Protein AF-A0A9D6W8D6-F1 (afdb_monomer_lite)

Foldseek 3Di:
DAAALVRQDQDVVLQVPDDDDRVCRNDPVVVLSRLLSCLAPNDPVSPVSDPLVVCVVSLVVHPHDPVSSVVNVVVVVVVD

Secondary structure (DSSP, 8-state):
--B-TTSPBP-GGG-TT----GGGTTSHHHHHHHHHHHHHH--HHHHTTS-HHHHHHHGGG----HHHHHHHHHHHHH--

Sequence (80 aa):
MGKTLFDIEVLPHLLWDYDVPKDRWATEDFFVLYLSRLLNEGTAKEVGTVPFRLIREYLPRLSLRSDVRRLWELYFRMAA

Radius of gyration: 12.35 Å; chains: 1; bounding box: 27×23×32 Å

Structure (mmCIF, N/CA/C/O backbone):
data_AF-A0A9D6W8D6-F1
#
_entry.id   AF-A0A9D6W8D6-F1
#
loop_
_atom_site.group_PDB
_atom_site.id
_atom_site.type_symbol
_atom_site.label_atom_id
_atom_site.label_alt_id
_atom_site.label_comp_id
_atom_site.label_asym_id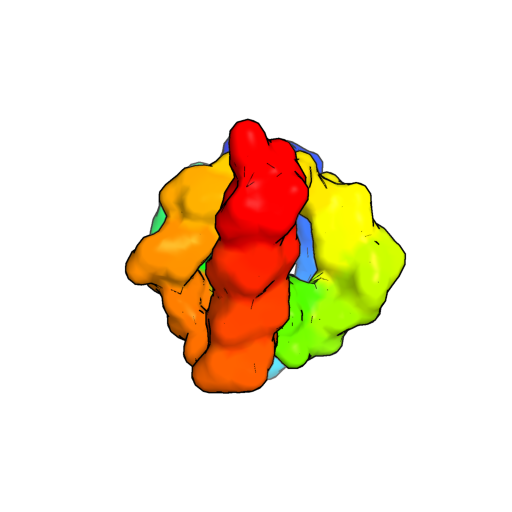
_atom_site.label_entity_id
_atom_site.label_seq_id
_atom_site.pdbx_PDB_ins_code
_atom_site.Cartn_x
_atom_site.Cartn_y
_atom_site.Cartn_z
_atom_site.occupancy
_atom_site.B_iso_or_equiv
_atom_site.auth_seq_id
_atom_site.auth_comp_id
_atom_site.auth_asym_id
_atom_site.auth_atom_id
_atom_site.pdbx_PDB_model_num
ATOM 1 N N . MET A 1 1 ? 13.283 3.730 -12.991 1.00 70.12 1 MET A N 1
ATOM 2 C CA . MET A 1 1 ? 12.435 2.850 -12.157 1.00 70.12 1 MET A CA 1
ATOM 3 C C . MET A 1 1 ? 11.029 2.849 -12.742 1.00 70.12 1 MET A C 1
ATOM 5 O O . MET A 1 1 ? 10.696 3.792 -13.450 1.00 70.12 1 MET A O 1
ATOM 9 N N . GLY A 1 2 ? 10.279 1.755 -12.602 1.00 88.75 2 GLY A N 1
ATOM 10 C CA . GLY A 1 2 ? 8.916 1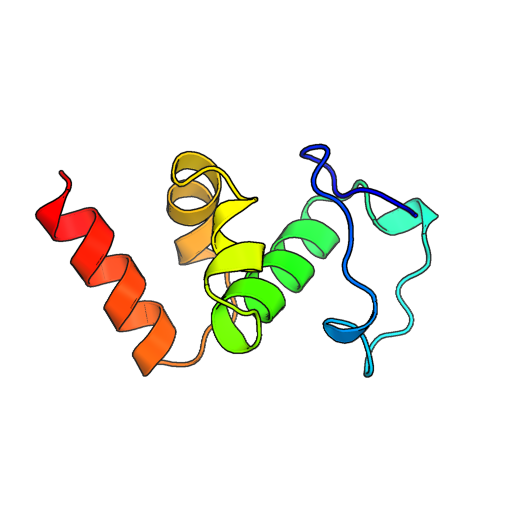.660 -13.144 1.00 88.75 2 GLY A CA 1
ATOM 11 C C . GLY A 1 2 ? 7.883 2.186 -12.147 1.00 88.75 2 GLY A C 1
ATOM 12 O O . GLY A 1 2 ? 8.202 2.362 -10.970 1.00 88.75 2 GLY A O 1
ATOM 13 N N . LYS A 1 3 ? 6.666 2.448 -12.621 1.00 94.62 3 LYS A N 1
ATOM 14 C CA . LYS A 1 3 ? 5.587 3.030 -11.820 1.00 94.62 3 LYS A CA 1
ATOM 15 C C . LYS A 1 3 ? 4.345 2.144 -11.826 1.00 94.62 3 LYS A C 1
ATOM 17 O O . LYS A 1 3 ? 4.154 1.360 -12.755 1.00 94.62 3 LYS A O 1
ATOM 22 N N . THR A 1 4 ? 3.527 2.272 -10.786 1.00 95.69 4 THR A N 1
ATOM 23 C CA . THR A 1 4 ? 2.205 1.643 -10.716 1.00 95.69 4 THR A CA 1
ATOM 24 C C . THR A 1 4 ? 1.210 2.344 -11.648 1.00 95.69 4 THR A C 1
ATOM 26 O O . THR A 1 4 ? 1.499 3.408 -12.199 1.00 95.69 4 THR A O 1
ATOM 29 N N . LEU A 1 5 ? -0.007 1.798 -11.755 1.00 95.94 5 LEU A N 1
ATOM 30 C CA . LEU A 1 5 ? -1.143 2.442 -12.432 1.00 95.94 5 LEU A CA 1
ATOM 31 C C . LEU A 1 5 ? -1.425 3.882 -11.942 1.00 95.94 5 LEU A C 1
ATOM 33 O O . LEU A 1 5 ? -1.961 4.687 -12.697 1.00 95.94 5 LEU A O 1
ATOM 37 N N . PHE A 1 6 ? -1.047 4.224 -10.706 1.00 96.31 6 PHE A N 1
ATOM 38 C CA . PHE A 1 6 ? -1.292 5.536 -10.092 1.00 96.31 6 PHE A CA 1
ATOM 39 C C . PHE A 1 6 ? -0.042 6.425 -10.022 1.00 96.31 6 PHE A C 1
ATOM 41 O O . PHE A 1 6 ? 0.051 7.290 -9.156 1.00 96.31 6 PHE A O 1
ATOM 48 N N . ASP A 1 7 ? 0.930 6.199 -10.911 1.00 95.06 7 ASP A N 1
ATOM 49 C CA . ASP A 1 7 ? 2.181 6.968 -11.005 1.00 95.06 7 ASP A CA 1
ATOM 50 C C . ASP A 1 7 ? 3.072 6.900 -9.741 1.00 95.06 7 ASP A C 1
ATOM 52 O O . ASP A 1 7 ? 3.993 7.698 -9.572 1.00 95.06 7 ASP A O 1
ATOM 56 N N . ILE A 1 8 ? 2.846 5.910 -8.868 1.00 94.94 8 ILE A N 1
ATOM 57 C CA . ILE A 1 8 ? 3.671 5.666 -7.676 1.00 94.94 8 ILE A CA 1
ATOM 58 C C . ILE A 1 8 ? 4.904 4.867 -8.089 1.00 94.94 8 ILE A C 1
ATOM 60 O O . ILE A 1 8 ? 4.793 3.862 -8.793 1.00 94.94 8 ILE A O 1
ATOM 64 N N . GLU A 1 9 ? 6.082 5.295 -7.647 1.00 95.38 9 GLU A N 1
ATOM 65 C CA . GLU A 1 9 ? 7.326 4.576 -7.909 1.00 95.38 9 GLU A CA 1
ATOM 66 C C . GLU A 1 9 ? 7.309 3.192 -7.250 1.00 95.38 9 GLU A C 1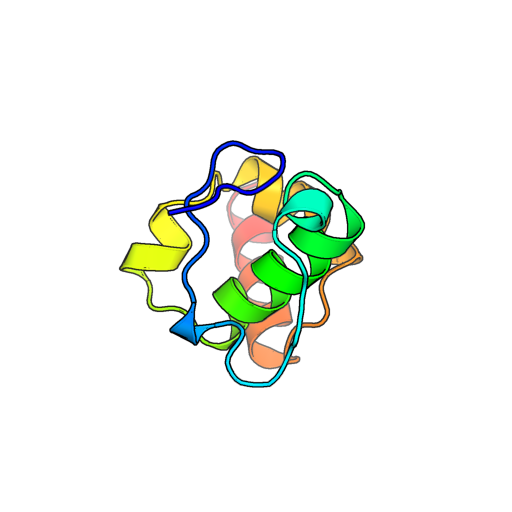
ATOM 68 O O . GLU A 1 9 ? 7.008 3.053 -6.064 1.00 95.38 9 GLU A O 1
ATOM 73 N N . VAL A 1 10 ? 7.627 2.159 -8.034 1.00 94.62 10 VAL A N 1
ATOM 74 C CA . VAL A 1 10 ? 7.698 0.784 -7.537 1.00 94.62 10 VAL A CA 1
ATOM 75 C C . VAL A 1 10 ? 9.019 0.576 -6.812 1.00 94.62 10 VAL A C 1
ATOM 77 O O . VAL A 1 10 ? 10.092 0.685 -7.410 1.00 94.62 10 VAL A O 1
ATOM 80 N N . LEU A 1 11 ? 8.924 0.213 -5.535 1.00 94.06 11 LEU A N 1
ATOM 81 C CA . LEU A 1 11 ? 10.056 -0.120 -4.680 1.00 94.06 11 LEU A CA 1
ATOM 82 C C . LEU A 1 11 ? 10.417 -1.611 -4.823 1.00 94.06 11 LEU A C 1
ATOM 84 O O . LEU A 1 11 ? 9.659 -2.464 -4.357 1.00 94.06 11 LEU A O 1
ATOM 88 N N . PRO A 1 12 ? 11.569 -1.970 -5.429 1.00 90.94 12 PRO A N 1
ATOM 89 C CA . PRO A 1 12 ? 11.888 -3.370 -5.729 1.00 90.94 12 PRO A CA 1
ATOM 90 C C . PRO A 1 12 ? 12.044 -4.254 -4.489 1.00 90.94 12 PRO A C 1
ATOM 92 O O . PRO A 1 12 ? 11.757 -5.444 -4.545 1.00 90.94 12 PRO A O 1
ATOM 95 N N . HIS A 1 13 ? 12.463 -3.676 -3.359 1.00 93.00 13 HIS A N 1
ATOM 96 C CA . HIS A 1 13 ? 12.634 -4.421 -2.112 1.00 93.00 13 HIS A CA 1
ATOM 97 C C . HIS A 1 13 ? 11.305 -4.922 -1.522 1.00 93.00 13 HIS A C 1
ATOM 99 O O . HIS A 1 13 ? 11.339 -5.802 -0.676 1.00 93.00 13 HIS A O 1
ATOM 105 N N . LEU A 1 14 ? 10.152 -4.405 -1.968 1.00 93.69 14 LEU A N 1
ATOM 106 C CA . LEU A 1 14 ? 8.823 -4.903 -1.582 1.00 93.69 14 LEU A CA 1
ATOM 107 C C . LEU A 1 14 ? 8.362 -6.103 -2.426 1.00 93.69 14 LEU A C 1
ATOM 109 O O . LEU A 1 14 ? 7.318 -6.688 -2.146 1.00 93.69 14 LEU A O 1
ATOM 113 N N . LEU A 1 15 ? 9.111 -6.443 -3.478 1.00 91.50 15 LEU A N 1
ATOM 114 C CA . LEU A 1 15 ? 8.775 -7.474 -4.465 1.00 91.50 15 LEU A CA 1
ATOM 115 C C . LEU A 1 15 ? 9.842 -8.576 -4.522 1.00 91.50 15 LEU A C 1
ATOM 117 O O . LEU A 1 15 ? 9.969 -9.258 -5.532 1.00 91.50 15 LEU A O 1
ATOM 121 N N . TRP A 1 16 ? 10.632 -8.740 -3.458 1.00 85.56 16 TRP A N 1
ATOM 122 C CA . TRP A 1 16 ? 11.782 -9.650 -3.425 1.00 85.56 16 TRP A CA 1
ATOM 123 C C . TRP A 1 16 ? 11.424 -11.122 -3.691 1.00 85.56 16 TRP A C 1
ATOM 125 O O . TRP A 1 16 ? 12.295 -11.888 -4.095 1.00 85.56 16 TRP A O 1
ATOM 135 N N . ASP A 1 17 ? 10.163 -11.513 -3.492 1.00 88.81 17 ASP A N 1
ATOM 136 C CA . ASP A 1 17 ? 9.650 -12.866 -3.717 1.00 88.81 17 ASP A CA 1
ATOM 137 C C . ASP A 1 17 ? 8.723 -13.008 -4.93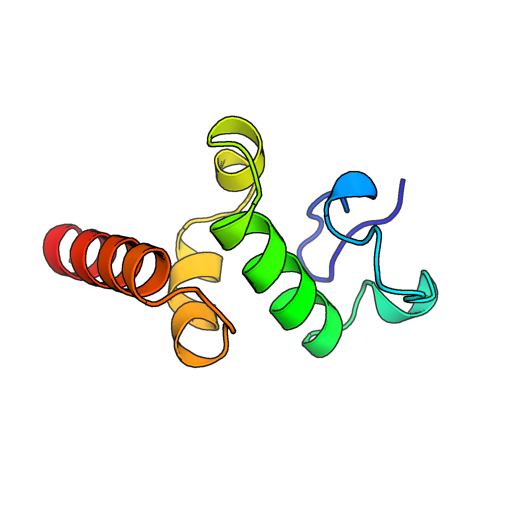7 1.00 88.81 17 ASP A C 1
ATOM 139 O O . ASP A 1 17 ? 8.177 -14.088 -5.165 1.00 88.81 17 ASP A O 1
ATOM 143 N N . TYR A 1 18 ? 8.566 -11.957 -5.749 1.00 84.75 18 TYR A N 1
ATOM 144 C CA . TYR A 1 18 ? 7.750 -11.991 -6.964 1.00 84.75 18 TYR A CA 1
ATOM 145 C C . TYR A 1 18 ? 8.557 -11.638 -8.211 1.00 84.75 18 TYR A C 1
ATOM 147 O O . TYR A 1 18 ? 9.214 -10.602 -8.275 1.00 84.75 18 TYR A O 1
ATOM 155 N N . ASP A 1 19 ? 8.382 -12.432 -9.265 1.00 85.12 19 ASP A N 1
ATOM 156 C CA . ASP A 1 19 ? 8.823 -12.073 -10.613 1.00 85.12 19 ASP A CA 1
ATOM 157 C C . ASP A 1 19 ? 7.658 -11.440 -11.390 1.00 85.12 19 ASP A C 1
ATOM 159 O O . ASP A 1 19 ? 6.975 -12.093 -12.183 1.00 85.12 19 ASP A O 1
ATOM 163 N N . VAL A 1 20 ? 7.351 -10.170 -11.088 1.00 86.56 20 VAL A N 1
ATOM 164 C CA . VAL A 1 20 ? 6.341 -9.419 -11.851 1.00 86.56 20 VAL A CA 1
ATOM 165 C C . VAL A 1 20 ? 7.017 -8.653 -12.987 1.00 86.56 20 VAL A C 1
ATOM 167 O O . VAL A 1 20 ? 7.756 -7.697 -12.717 1.00 86.56 20 VAL A O 1
ATOM 170 N N . PRO A 1 21 ? 6.716 -8.974 -14.257 1.00 89.56 21 PRO A N 1
ATOM 171 C CA . PRO A 1 21 ? 7.290 -8.256 -15.380 1.00 89.56 21 PRO A CA 1
ATOM 172 C C . PRO A 1 21 ? 6.773 -6.807 -15.416 1.00 89.56 21 PRO A C 1
ATOM 174 O O . PRO A 1 21 ? 5.643 -6.505 -15.025 1.00 89.56 21 PRO A O 1
ATOM 177 N N . LYS A 1 22 ? 7.639 -5.878 -15.842 1.00 89.19 22 LYS A N 1
ATOM 178 C CA . LYS A 1 22 ? 7.393 -4.423 -15.756 1.00 89.19 22 LYS A CA 1
ATOM 179 C C . LYS A 1 22 ? 6.181 -3.947 -16.556 1.00 89.19 22 LYS A C 1
ATOM 181 O O . LYS A 1 22 ? 5.569 -2.948 -16.194 1.00 89.19 22 LYS A O 1
ATOM 186 N N . ASP A 1 23 ? 5.840 -4.649 -17.629 1.00 89.88 23 ASP A N 1
ATOM 187 C CA . ASP A 1 23 ? 4.648 -4.407 -18.446 1.00 89.88 23 ASP A CA 1
ATOM 188 C C . ASP A 1 23 ? 3.342 -4.585 -17.652 1.00 89.88 23 ASP A C 1
ATOM 190 O O . ASP A 1 23 ? 2.339 -3.946 -17.963 1.00 89.88 23 ASP A O 1
ATOM 194 N N . ARG A 1 24 ? 3.363 -5.378 -16.573 1.00 92.25 24 ARG A N 1
ATOM 195 C CA . ARG A 1 24 ? 2.220 -5.566 -15.670 1.00 92.25 24 ARG A CA 1
ATOM 196 C C . ARG A 1 24 ? 2.139 -4.547 -14.542 1.00 92.25 24 ARG A C 1
ATOM 198 O O . ARG A 1 24 ? 1.142 -4.536 -13.824 1.00 92.25 24 ARG A O 1
ATOM 205 N N . TRP A 1 25 ? 3.135 -3.678 -14.369 1.00 94.12 25 TRP A N 1
ATOM 206 C CA . TRP A 1 25 ? 3.145 -2.746 -13.236 1.00 94.12 25 TRP A CA 1
ATOM 207 C C . TRP A 1 25 ? 2.044 -1.678 -13.337 1.00 94.12 25 TRP A C 1
ATOM 209 O O . TRP A 1 25 ? 1.560 -1.179 -12.324 1.00 94.12 25 TRP A O 1
ATOM 219 N N . ALA A 1 26 ? 1.563 -1.392 -14.547 1.00 94.56 26 ALA A N 1
ATOM 220 C CA . ALA A 1 26 ? 0.441 -0.487 -14.795 1.00 94.56 26 ALA A CA 1
ATOM 221 C C . ALA A 1 26 ? -0.936 -1.183 -14.737 1.00 94.56 26 ALA A C 1
ATOM 223 O O . ALA A 1 26 ? -1.883 -0.730 -15.373 1.00 94.56 26 ALA A O 1
ATOM 224 N N . THR A 1 27 ? -1.063 -2.295 -14.007 1.00 96.19 27 THR A N 1
ATOM 225 C CA . THR A 1 27 ? -2.336 -3.017 -13.844 1.00 96.19 27 THR A CA 1
ATOM 226 C C . THR A 1 27 ? -2.897 -2.857 -12.439 1.00 96.19 27 THR A C 1
ATOM 228 O O . THR A 1 27 ? -2.167 -2.614 -11.475 1.00 96.19 27 THR A O 1
ATOM 231 N N . GLU A 1 28 ? -4.212 -3.018 -12.316 1.00 96.88 28 GLU A N 1
ATOM 232 C CA . GLU A 1 28 ? -4.875 -2.955 -11.018 1.00 96.88 28 GLU A CA 1
ATOM 233 C C . GLU A 1 28 ? -4.479 -4.128 -10.108 1.00 96.88 28 GLU A C 1
ATOM 235 O O . GLU A 1 28 ? -4.217 -3.917 -8.927 1.00 96.88 28 GLU A O 1
ATOM 240 N N . ASP A 1 29 ? -4.354 -5.341 -10.653 1.00 95.75 29 ASP A N 1
ATOM 241 C CA . ASP A 1 29 ? -3.936 -6.523 -9.886 1.00 95.75 29 ASP A CA 1
ATOM 242 C C . ASP A 1 29 ? -2.544 -6.337 -9.281 1.00 95.75 29 ASP A C 1
ATOM 244 O O . ASP A 1 29 ? -2.320 -6.621 -8.100 1.00 95.75 29 ASP A O 1
ATOM 248 N N . PHE A 1 30 ? -1.613 -5.785 -10.065 1.00 96.38 30 PHE A N 1
ATOM 249 C CA . PHE A 1 30 ? -0.304 -5.426 -9.541 1.00 96.38 30 PHE A CA 1
ATOM 250 C C . PHE A 1 30 ? -0.399 -4.342 -8.473 1.00 96.38 30 PHE A C 1
ATOM 252 O O . PHE A 1 30 ? 0.287 -4.436 -7.460 1.00 96.38 30 PHE A O 1
ATOM 259 N N . PHE A 1 31 ? -1.242 -3.324 -8.662 1.00 97.62 31 PHE A N 1
ATOM 260 C CA . PHE A 1 31 ? -1.401 -2.284 -7.652 1.00 97.62 31 PHE A CA 1
ATOM 261 C C . PHE A 1 31 ? -1.951 -2.839 -6.332 1.00 97.62 31 PHE A C 1
ATOM 263 O O . PHE A 1 31 ? -1.445 -2.476 -5.274 1.00 97.62 31 PHE A O 1
ATOM 270 N N . VAL A 1 32 ? -2.917 -3.763 -6.374 1.00 97.75 32 VAL A N 1
ATOM 271 C CA . VAL A 1 32 ? -3.436 -4.455 -5.181 1.00 97.75 32 VAL A CA 1
ATOM 272 C C . VAL A 1 32 ? -2.323 -5.232 -4.476 1.00 97.75 32 VAL A C 1
ATOM 274 O O . VAL A 1 32 ? -2.174 -5.115 -3.255 1.00 97.75 32 VAL A O 1
ATOM 277 N N . LEU A 1 33 ? -1.514 -5.988 -5.225 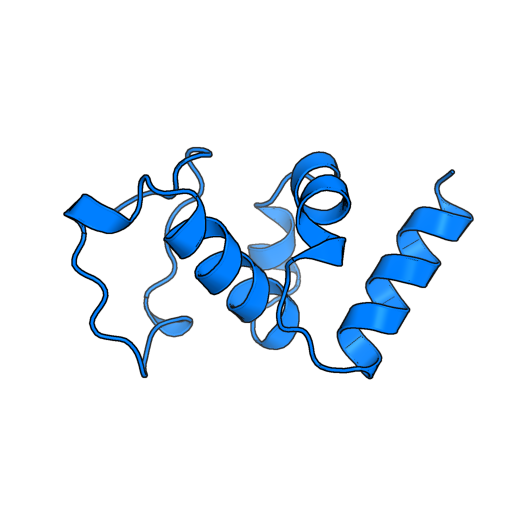1.00 96.44 33 LEU A N 1
ATOM 278 C CA . LEU A 1 33 ? -0.360 -6.712 -4.686 1.00 96.44 33 LEU A CA 1
ATOM 279 C C . LEU A 1 33 ? 0.657 -5.751 -4.051 1.00 96.44 33 LEU A C 1
ATOM 281 O O . LEU A 1 33 ? 1.033 -5.912 -2.888 1.00 96.44 33 LEU A O 1
ATOM 285 N N . TYR A 1 34 ? 1.070 -4.735 -4.807 1.00 97.19 34 TYR A N 1
ATOM 286 C CA . TYR A 1 34 ? 2.073 -3.757 -4.403 1.00 97.19 34 TYR A CA 1
ATOM 287 C C . TYR A 1 34 ? 1.636 -2.983 -3.162 1.00 97.19 34 TYR A C 1
ATOM 289 O O . TYR A 1 34 ? 2.392 -2.878 -2.199 1.00 97.19 34 TYR A O 1
ATOM 297 N N . LEU A 1 35 ? 0.397 -2.490 -3.146 1.00 98.06 35 LEU A N 1
ATOM 298 C CA . LEU A 1 35 ? -0.139 -1.749 -2.014 1.00 98.06 35 LEU A CA 1
ATOM 299 C C . LEU A 1 35 ? -0.273 -2.648 -0.779 1.00 98.06 35 LEU A C 1
ATOM 301 O O . LEU A 1 35 ? 0.045 -2.212 0.323 1.00 98.06 35 LEU A O 1
ATOM 305 N N . SER A 1 36 ? -0.653 -3.919 -0.949 1.00 97.69 36 SER A N 1
ATOM 306 C CA . SER A 1 36 ? -0.677 -4.886 0.160 1.00 97.69 36 SER A CA 1
ATOM 307 C C . SER A 1 36 ? 0.707 -5.047 0.797 1.00 97.69 36 SER A C 1
ATOM 309 O O . SER A 1 36 ? 0.834 -5.011 2.021 1.00 97.69 36 SER A O 1
ATOM 311 N N . ARG A 1 37 ? 1.760 -5.173 -0.020 1.00 96.94 37 ARG A N 1
ATOM 312 C CA . ARG A 1 37 ? 3.151 -5.256 0.453 1.00 96.94 37 ARG A CA 1
ATOM 313 C C . ARG A 1 37 ? 3.608 -3.974 1.125 1.00 96.94 37 ARG A C 1
ATOM 315 O O . ARG A 1 37 ? 4.094 -4.023 2.250 1.00 96.94 37 ARG A O 1
ATOM 322 N N . LEU A 1 38 ? 3.390 -2.837 0.474 1.00 97.75 38 LEU A N 1
ATOM 323 C CA . LEU A 1 38 ? 3.789 -1.533 0.989 1.00 97.75 38 LEU A CA 1
ATOM 324 C C . LEU A 1 38 ? 3.188 -1.253 2.369 1.00 97.75 38 LEU A C 1
ATOM 326 O O . LEU A 1 38 ? 3.894 -0.775 3.249 1.00 97.75 38 LEU A O 1
ATOM 330 N N . LEU A 1 39 ? 1.913 -1.582 2.591 1.00 97.75 39 LEU A N 1
ATOM 331 C CA . LEU A 1 39 ? 1.283 -1.364 3.896 1.00 97.75 39 LEU A CA 1
ATOM 332 C C . LEU A 1 39 ? 1.738 -2.362 4.970 1.00 97.75 39 LEU A C 1
ATOM 334 O O . LEU A 1 39 ? 1.706 -2.023 6.151 1.00 97.75 39 LEU A O 1
ATOM 338 N N . ASN A 1 40 ? 2.135 -3.581 4.592 1.00 97.00 40 ASN A N 1
ATOM 339 C CA . ASN A 1 40 ? 2.615 -4.587 5.543 1.00 97.00 40 ASN A CA 1
ATOM 340 C C . ASN A 1 40 ? 4.093 -4.396 5.923 1.00 97.00 40 ASN A C 1
ATOM 342 O O . ASN A 1 40 ? 4.464 -4.651 7.069 1.00 97.00 40 ASN A O 1
ATOM 346 N N . GLU A 1 41 ? 4.934 -4.014 4.964 1.00 96.19 41 GLU A N 1
ATOM 347 C CA . GLU A 1 41 ? 6.398 -4.116 5.068 1.00 96.19 41 GLU A CA 1
ATOM 348 C C . GLU A 1 41 ? 7.121 -2.790 4.813 1.00 96.19 41 GLU A C 1
ATOM 350 O O . GLU A 1 41 ? 8.286 -2.653 5.181 1.00 96.19 41 GLU A O 1
ATOM 355 N N . GLY A 1 42 ? 6.442 -1.809 4.214 1.00 95.44 42 GLY A N 1
ATOM 356 C CA . GLY A 1 42 ? 7.020 -0.506 3.920 1.00 95.44 42 GLY A CA 1
ATOM 357 C C . GLY A 1 42 ? 7.221 0.360 5.160 1.00 95.44 42 GLY A C 1
ATOM 358 O O . GLY A 1 42 ? 6.564 0.220 6.195 1.00 95.44 42 GLY A O 1
ATOM 359 N N . THR A 1 43 ? 8.125 1.322 5.035 1.00 96.56 43 THR A N 1
ATOM 360 C CA . THR A 1 43 ? 8.338 2.365 6.037 1.00 96.56 43 THR A CA 1
ATOM 361 C C . THR A 1 43 ? 7.233 3.420 5.981 1.00 96.56 43 THR A C 1
ATOM 363 O O . THR A 1 43 ? 6.604 3.647 4.948 1.00 96.56 43 THR A O 1
ATOM 366 N N . ALA A 1 44 ? 7.045 4.167 7.073 1.00 94.31 44 ALA A N 1
ATOM 367 C CA . ALA A 1 44 ? 6.095 5.283 7.104 1.00 94.31 44 ALA A CA 1
ATOM 368 C C . ALA A 1 44 ? 6.355 6.328 5.997 1.00 94.31 44 ALA A C 1
ATOM 370 O O . ALA A 1 44 ? 5.414 6.910 5.461 1.00 94.31 44 ALA A O 1
ATOM 371 N N . LYS A 1 45 ? 7.626 6.541 5.624 1.00 96.69 45 LYS A N 1
ATOM 372 C CA . LYS A 1 45 ? 8.012 7.449 4.536 1.00 96.69 45 LYS A CA 1
ATOM 373 C C . LYS A 1 45 ? 7.513 6.948 3.180 1.00 96.69 45 LYS A C 1
ATOM 375 O O . LYS A 1 45 ? 7.011 7.740 2.391 1.00 96.69 45 LYS A O 1
ATOM 380 N N . GLU A 1 46 ? 7.649 5.653 2.916 1.00 96.75 46 GLU A N 1
ATOM 381 C CA . GLU A 1 46 ? 7.226 5.034 1.655 1.00 96.75 46 GLU A CA 1
ATOM 382 C C . GLU A 1 46 ? 5.705 4.949 1.568 1.00 96.75 46 GLU A C 1
ATOM 384 O O . GLU A 1 46 ? 5.128 5.313 0.547 1.00 96.75 46 GLU A O 1
ATOM 389 N N . VAL A 1 47 ? 5.039 4.575 2.663 1.00 96.81 47 VAL A N 1
ATOM 390 C CA . VAL A 1 47 ? 3.573 4.624 2.771 1.00 96.81 47 VAL A CA 1
ATOM 391 C C . VAL A 1 47 ? 3.053 6.041 2.511 1.00 96.81 47 VAL A C 1
ATOM 393 O O . VAL A 1 47 ? 2.058 6.209 1.810 1.00 96.81 47 VAL A O 1
ATOM 396 N N . GLY A 1 48 ? 3.760 7.067 2.996 1.00 95.69 48 GLY A N 1
ATOM 397 C CA . GLY A 1 48 ? 3.429 8.476 2.769 1.00 95.69 48 GLY A CA 1
ATOM 398 C C . GLY A 1 48 ? 3.474 8.931 1.305 1.00 95.69 48 GLY A C 1
ATOM 399 O O . GLY A 1 48 ? 2.992 10.019 1.002 1.00 95.69 48 GLY A O 1
ATOM 400 N N . THR A 1 49 ? 4.007 8.118 0.387 1.00 95.75 49 THR A N 1
ATOM 401 C CA . THR A 1 49 ? 3.956 8.396 -1.061 1.00 95.75 49 THR A CA 1
ATOM 402 C C . THR A 1 49 ? 2.604 8.053 -1.688 1.00 95.75 49 THR A C 1
ATOM 404 O O . THR A 1 49 ? 2.322 8.480 -2.808 1.00 95.75 49 THR A O 1
ATOM 407 N N . VAL A 1 50 ? 1.751 7.306 -0.979 1.00 96.56 50 VAL A N 1
ATOM 408 C CA . VAL A 1 50 ? 0.444 6.878 -1.477 1.00 96.56 50 VAL A CA 1
ATOM 409 C C . VAL A 1 50 ? -0.652 7.794 -0.936 1.00 96.56 50 VAL A C 1
ATOM 411 O O . VAL A 1 50 ? -0.806 7.929 0.280 1.00 96.56 50 VAL A O 1
ATOM 414 N N . PRO A 1 51 ? -1.486 8.386 -1.807 1.00 96.19 51 PRO A N 1
ATOM 415 C CA . PRO A 1 51 ? -2.660 9.129 -1.374 1.00 96.19 51 PRO A CA 1
ATOM 416 C C . PRO A 1 51 ? -3.596 8.279 -0.500 1.00 96.19 51 PRO A C 1
ATOM 418 O O . PRO A 1 51 ? -4.037 7.204 -0.910 1.00 96.19 51 PRO A O 1
ATOM 421 N N . PHE A 1 52 ? -4.001 8.807 0.660 1.00 95.50 52 PHE A N 1
ATOM 422 C CA . PHE A 1 52 ? -4.934 8.135 1.579 1.00 95.50 52 PHE A CA 1
ATOM 423 C C . PHE A 1 52 ? -6.241 7.686 0.915 1.00 95.50 52 PHE A C 1
ATOM 425 O O . PHE A 1 52 ? -6.802 6.660 1.298 1.00 95.50 52 PHE A O 1
ATOM 432 N N . ARG A 1 53 ? -6.717 8.422 -0.101 1.00 96.12 53 ARG A N 1
ATOM 433 C CA . ARG A 1 53 ? -7.896 8.039 -0.890 1.00 96.12 53 ARG A CA 1
ATOM 434 C C . ARG A 1 53 ? -7.723 6.663 -1.536 1.00 96.12 53 ARG A C 1
ATOM 436 O O . ARG A 1 53 ? -8.635 5.853 -1.428 1.00 96.12 53 ARG A O 1
ATOM 443 N N . LEU A 1 54 ? -6.565 6.394 -2.145 1.00 97.44 54 LEU A N 1
ATOM 444 C CA . LEU A 1 54 ? -6.281 5.101 -2.772 1.00 97.44 54 LEU A CA 1
ATOM 445 C C . LEU A 1 54 ? -6.188 3.998 -1.721 1.00 97.44 54 LEU A C 1
ATOM 447 O O . LEU A 1 54 ? -6.763 2.932 -1.904 1.00 97.44 54 LEU A O 1
ATOM 451 N N . ILE A 1 55 ? -5.538 4.270 -0.585 1.00 97.38 55 ILE A N 1
ATOM 452 C CA . ILE A 1 55 ? -5.467 3.301 0.516 1.00 97.38 55 ILE A CA 1
ATOM 453 C C . ILE A 1 55 ? -6.878 2.916 0.970 1.00 97.38 55 ILE A C 1
ATOM 455 O O . ILE A 1 55 ? -7.192 1.733 1.037 1.00 97.38 55 ILE A O 1
ATOM 459 N N . ARG A 1 56 ? -7.749 3.901 1.220 1.00 97.06 56 ARG A N 1
ATOM 460 C CA . ARG A 1 56 ? -9.142 3.682 1.636 1.00 97.06 56 ARG A CA 1
ATOM 461 C C . ARG A 1 56 ? -9.960 2.926 0.588 1.00 97.06 56 ARG A C 1
ATOM 463 O O . ARG A 1 56 ? -10.720 2.035 0.951 1.00 97.06 56 ARG A O 1
ATOM 470 N N . GLU A 1 57 ? -9.829 3.299 -0.680 1.00 97.62 57 GLU A N 1
ATOM 471 C CA . GLU A 1 57 ? -10.558 2.695 -1.801 1.00 97.62 57 GLU A CA 1
ATOM 472 C C . GLU A 1 57 ? -10.188 1.220 -1.996 1.00 97.62 57 GLU A C 1
ATOM 474 O O . GLU A 1 57 ? -11.066 0.372 -2.152 1.00 97.62 57 GLU A O 1
ATOM 479 N N . TYR A 1 58 ? -8.897 0.900 -1.910 1.00 98.06 58 TYR A N 1
ATOM 480 C CA . TYR A 1 58 ? -8.396 -0.452 -2.136 1.00 98.06 58 TYR A CA 1
ATOM 481 C C . TYR A 1 58 ? -8.402 -1.333 -0.886 1.00 98.06 58 TYR A C 1
ATOM 483 O O . TYR A 1 58 ? -8.350 -2.553 -1.030 1.00 98.06 58 TYR A O 1
ATOM 491 N N . LEU A 1 59 ? -8.522 -0.765 0.322 1.00 97.50 59 LEU A N 1
ATOM 492 C CA . LEU A 1 59 ? -8.463 -1.481 1.607 1.00 97.50 59 LEU A CA 1
ATOM 493 C C . LEU A 1 59 ? -9.269 -2.800 1.660 1.00 97.50 59 LEU A C 1
ATOM 495 O O . LEU A 1 59 ? -8.749 -3.780 2.210 1.00 97.50 59 LEU A O 1
ATOM 499 N N . PRO A 1 60 ? -10.489 -2.907 1.090 1.00 97.12 60 PRO A N 1
ATOM 500 C CA . PRO A 1 60 ? -11.244 -4.164 1.082 1.00 97.12 60 PRO A CA 1
ATOM 501 C C . PRO A 1 60 ? -10.594 -5.292 0.264 1.00 97.12 60 PRO A C 1
ATOM 503 O O . PRO A 1 60 ? -10.850 -6.460 0.536 1.00 97.12 60 PRO A O 1
ATOM 506 N N . ARG A 1 61 ? -9.748 -4.958 -0.719 1.00 97.75 61 ARG A N 1
ATOM 507 C CA . ARG A 1 61 ? -9.080 -5.900 -1.638 1.00 97.75 61 ARG A CA 1
ATOM 508 C C . ARG A 1 61 ? -7.663 -6.277 -1.193 1.00 97.75 61 ARG A C 1
ATOM 510 O O . ARG A 1 61 ? -7.084 -7.197 -1.760 1.00 97.75 61 ARG A O 1
ATOM 517 N N . LEU A 1 62 ? -7.090 -5.569 -0.216 1.00 97.81 62 LEU A N 1
ATOM 518 C CA . LEU A 1 62 ? -5.693 -5.759 0.181 1.00 97.81 62 LEU A CA 1
ATOM 519 C C . LEU A 1 62 ? -5.486 -7.009 1.046 1.00 97.81 62 LEU A C 1
ATOM 521 O O . LEU A 1 62 ? -6.206 -7.250 2.019 1.00 97.81 62 LEU A O 1
ATOM 525 N N . SER A 1 63 ? -4.424 -7.753 0.753 1.00 97.06 63 SER A N 1
ATOM 526 C CA . SER A 1 63 ? -3.959 -8.862 1.586 1.00 97.06 63 SER A CA 1
ATOM 527 C C . SER A 1 63 ? -3.064 -8.325 2.705 1.00 97.06 63 SER A C 1
ATOM 529 O O . SER A 1 63 ? -1.840 -8.266 2.582 1.00 97.06 63 SER A O 1
ATOM 531 N N . LEU A 1 64 ? -3.683 -7.883 3.799 1.00 97.81 64 LEU A N 1
ATOM 532 C CA . LEU A 1 64 ? -2.999 -7.279 4.946 1.00 97.81 64 LEU A CA 1
ATOM 533 C C . LEU A 1 64 ? -2.935 -8.237 6.133 1.00 97.81 64 LEU A C 1
ATOM 535 O O . LEU A 1 64 ? -3.871 -9.005 6.367 1.00 97.81 64 LEU A O 1
ATOM 539 N N . ARG A 1 65 ? -1.873 -8.120 6.937 1.00 97.94 65 ARG A N 1
ATOM 540 C CA . ARG A 1 65 ? -1.866 -8.695 8.288 1.00 97.94 65 ARG A CA 1
ATOM 541 C C . ARG A 1 65 ? -3.003 -8.083 9.112 1.00 97.94 65 ARG A C 1
ATOM 543 O O . ARG A 1 65 ? -3.412 -6.942 8.885 1.00 97.94 65 ARG A O 1
ATOM 550 N N . SER A 1 66 ? -3.550 -8.853 10.048 1.00 97.50 66 SER A N 1
ATOM 551 C CA . SER A 1 66 ? -4.762 -8.481 10.791 1.00 97.50 66 SER A CA 1
ATOM 552 C C . SER A 1 66 ? -4.599 -7.201 11.619 1.00 97.50 66 SER A C 1
ATOM 554 O O . SER A 1 66 ? -5.522 -6.392 11.699 1.00 97.50 66 SER A O 1
ATOM 556 N N . ASP A 1 67 ? -3.420 -6.992 12.192 1.00 97.50 67 ASP A N 1
ATOM 557 C CA . ASP A 1 67 ? -3.023 -5.789 12.920 1.00 97.50 67 ASP A CA 1
ATOM 558 C C . ASP A 1 67 ? -2.941 -4.555 12.008 1.00 97.50 67 ASP A C 1
ATOM 560 O O . ASP A 1 67 ? -3.530 -3.519 12.322 1.00 97.50 67 ASP A O 1
ATOM 564 N N . VAL A 1 68 ? -2.294 -4.685 10.847 1.00 97.69 68 VAL A N 1
ATOM 565 C CA . VAL A 1 68 ? -2.176 -3.625 9.833 1.00 97.69 68 VAL A CA 1
ATOM 566 C C . VAL A 1 68 ? -3.552 -3.250 9.285 1.00 97.69 68 VAL A C 1
ATOM 568 O O . VAL A 1 68 ? -3.890 -2.069 9.214 1.00 97.69 68 VAL A O 1
ATOM 571 N N . ARG A 1 69 ? -4.387 -4.240 8.949 1.00 97.94 69 ARG A N 1
ATOM 572 C CA . ARG A 1 69 ? -5.772 -4.011 8.513 1.00 97.94 69 ARG A CA 1
ATOM 573 C C . ARG A 1 69 ? -6.554 -3.221 9.557 1.00 97.94 69 ARG A C 1
ATOM 575 O O . ARG A 1 69 ? -7.143 -2.192 9.230 1.00 97.94 69 ARG A O 1
ATOM 582 N N . ARG A 1 70 ? -6.514 -3.674 10.813 1.00 97.38 70 ARG A N 1
ATOM 583 C CA . ARG A 1 70 ? -7.220 -3.025 11.921 1.00 97.38 70 ARG A CA 1
ATOM 584 C C . ARG A 1 70 ? -6.758 -1.583 12.120 1.00 97.38 70 ARG A C 1
ATOM 586 O O . ARG A 1 70 ? -7.597 -0.721 12.365 1.00 97.38 70 ARG A O 1
ATOM 593 N N . LEU A 1 71 ? -5.458 -1.311 12.003 1.00 96.12 71 LEU A N 1
ATOM 594 C CA . LEU A 1 71 ? -4.909 0.044 12.084 1.00 96.12 71 LEU A CA 1
ATOM 595 C C . LEU A 1 71 ? -5.554 0.968 11.042 1.00 96.12 71 LEU A C 1
ATOM 597 O O . LEU A 1 71 ? -6.066 2.028 11.399 1.00 96.12 71 LEU A O 1
ATOM 601 N N . TRP A 1 72 ? -5.567 0.555 9.774 1.00 96.56 72 TRP A N 1
ATOM 602 C CA . TRP A 1 72 ? -6.124 1.355 8.681 1.00 96.56 72 TRP A CA 1
ATOM 603 C C . TRP A 1 72 ? -7.639 1.532 8.782 1.00 96.56 72 TRP A C 1
ATOM 605 O O . TRP A 1 72 ? -8.147 2.634 8.574 1.00 96.56 72 TRP A O 1
ATOM 615 N N . GLU A 1 73 ? -8.366 0.479 9.154 1.00 96.25 73 GLU A N 1
ATOM 616 C CA . GLU A 1 73 ? -9.814 0.551 9.376 1.00 96.25 73 GLU A CA 1
ATOM 617 C C . GLU A 1 73 ? -10.166 1.509 10.524 1.00 96.25 73 GLU A C 1
ATOM 619 O O . GLU A 1 73 ? -11.090 2.314 10.394 1.00 96.25 73 GLU A O 1
ATOM 624 N N . LEU A 1 74 ? -9.408 1.479 11.628 1.00 96.38 74 LEU A N 1
ATOM 625 C CA . LEU A 1 74 ? -9.578 2.425 12.734 1.00 96.38 74 LEU A CA 1
ATOM 626 C C . LEU A 1 74 ? -9.243 3.856 12.311 1.00 96.38 74 LEU A C 1
ATOM 628 O O . LEU A 1 74 ? -10.011 4.768 12.614 1.00 96.38 74 LEU A O 1
ATOM 632 N N . TYR A 1 75 ? -8.136 4.054 11.592 1.00 94.69 75 TYR A N 1
ATOM 633 C CA . TYR A 1 75 ? -7.730 5.365 11.089 1.00 94.69 75 TYR A CA 1
ATOM 634 C C . TYR A 1 75 ? -8.836 6.005 10.241 1.00 94.69 75 TYR A C 1
ATOM 636 O O . TYR A 1 75 ? -9.261 7.124 10.524 1.00 94.69 75 TYR A O 1
ATOM 644 N N . PHE A 1 76 ? -9.376 5.276 9.259 1.00 94.94 76 PHE A N 1
ATOM 645 C CA . PHE A 1 76 ? -10.436 5.811 8.401 1.00 94.94 76 PHE A CA 1
ATOM 646 C C . PHE A 1 76 ? -11.795 5.928 9.088 1.00 94.94 76 PHE A C 1
ATOM 648 O O . PHE A 1 76 ? -12.603 6.739 8.650 1.00 94.94 76 PHE A O 1
ATOM 655 N N . ARG A 1 77 ? -12.054 5.170 10.160 1.00 94.44 77 ARG A N 1
ATOM 656 C CA . ARG A 1 77 ? -13.251 5.366 10.989 1.00 94.44 77 ARG A CA 1
ATOM 657 C C . ARG A 1 77 ? -13.176 6.651 11.816 1.00 94.44 77 A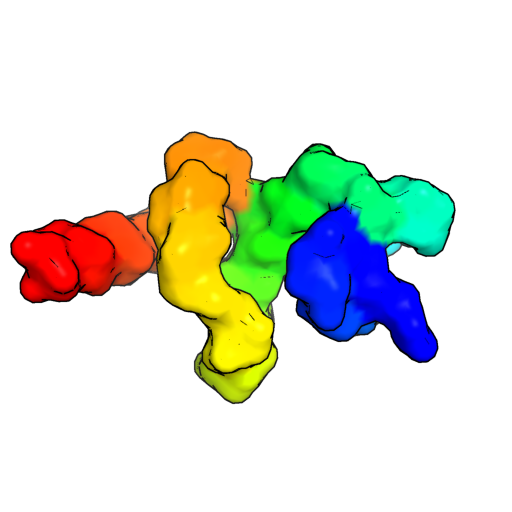RG A C 1
ATOM 659 O O . ARG A 1 77 ? -14.206 7.276 12.013 1.00 94.44 77 ARG A O 1
ATOM 666 N N . MET A 1 78 ? -11.997 7.018 12.322 1.00 91.75 78 MET A N 1
ATOM 667 C CA . MET A 1 78 ? -11.811 8.238 13.126 1.00 91.75 78 MET A CA 1
ATOM 668 C C . MET A 1 78 ? -11.657 9.504 12.275 1.00 91.75 78 MET A C 1
ATOM 670 O O . MET A 1 78 ? -11.921 10.596 12.762 1.00 91.75 78 MET A O 1
ATOM 674 N N . ALA A 1 79 ? -11.191 9.361 11.033 1.00 76.88 79 ALA A N 1
ATOM 675 C CA . ALA A 1 79 ? -11.017 10.464 10.089 1.00 76.88 79 ALA A CA 1
ATOM 676 C C . ALA A 1 79 ? -12.273 10.767 9.243 1.00 76.88 79 ALA A C 1
ATOM 678 O O . ALA A 1 79 ? -12.210 11.634 8.370 1.00 76.88 79 ALA A O 1
ATOM 679 N N . ALA A 1 80 ? -13.367 10.024 9.450 1.00 58.69 80 ALA A N 1
ATOM 680 C CA . ALA A 1 80 ? -14.667 10.214 8.804 1.00 58.69 80 ALA A CA 1
ATOM 681 C C . ALA A 1 80 ? -15.602 11.036 9.696 1.00 58.69 80 ALA A C 1
ATOM 683 O O . ALA A 1 80 ? -16.356 11.851 9.121 1.00 58.69 80 ALA A O 1
#

pLDDT: mean 94.1, std 6.12, range [58.69, 98.06]